Protein AF-D2HBJ6-F1 (afdb_monomer_lite)

Secondary structure (DSSP, 8-state):
-PPPPHHHHHHTTTTSEEEEE-TTS-EEEEEEEEE-TT--EEE-

Foldseek 3Di:
DDDDDPVNVLVVQAQHWDWDADPVGDIDTAGFNDADPVGDTDGD

Organism: Ailuropoda melanoleuca (NCBI:txid9646)

Structure (mmCIF, N/CA/C/O backbone):
data_AF-D2HBJ6-F1
#
_entry.id   AF-D2HBJ6-F1
#
loop_
_atom_site.group_PDB
_atom_site.id
_atom_site.type_symbol
_atom_site.label_atom_id
_atom_site.label_alt_id
_atom_site.label_comp_id
_atom_site.label_asym_id
_atom_site.label_entity_id
_atom_site.label_seq_id
_atom_site.pdbx_PDB_ins_code
_atom_site.Cartn_x
_atom_site.Cartn_y
_atom_site.Cartn_z
_atom_site.occupancy
_atom_site.B_iso_or_equiv
_atom_site.auth_seq_id
_atom_site.auth_comp_id
_atom_site.auth_asym_id
_atom_site.auth_atom_id
_atom_site.pdbx_PDB_model_num
ATOM 1 N N . SER A 1 1 ? 18.760 8.079 15.444 1.00 71.88 1 SER A N 1
ATOM 2 C CA . SER A 1 1 ? 17.462 7.472 15.084 1.00 71.88 1 SER A CA 1
ATOM 3 C C . SER A 1 1 ? 17.710 6.030 14.678 1.00 71.88 1 SER A C 1
ATOM 5 O O . SER A 1 1 ? 18.724 5.762 14.047 1.00 71.88 1 SER A O 1
ATOM 7 N N . LEU A 1 2 ? 16.855 5.091 15.088 1.00 78.19 2 LEU A N 1
ATOM 8 C CA . LEU A 1 2 ? 16.964 3.700 14.635 1.00 78.19 2 LEU A CA 1
ATOM 9 C C . LEU A 1 2 ? 16.508 3.606 13.166 1.00 78.19 2 LEU A C 1
ATOM 11 O O . LEU A 1 2 ? 15.553 4.301 12.805 1.00 78.19 2 LEU A O 1
ATOM 15 N N . PRO A 1 3 ? 17.155 2.792 12.313 1.00 83.56 3 PRO A N 1
ATOM 16 C CA . PRO A 1 3 ? 16.700 2.590 10.943 1.00 83.56 3 PRO A CA 1
ATOM 17 C C . PRO A 1 3 ? 15.330 1.901 10.948 1.00 83.56 3 PRO A C 1
ATOM 19 O O . PRO A 1 3 ? 15.153 0.845 11.557 1.00 83.56 3 PRO A O 1
ATOM 22 N N . LEU A 1 4 ? 14.347 2.508 10.279 1.00 87.00 4 LEU A N 1
ATOM 23 C CA . LEU A 1 4 ? 13.017 1.926 10.134 1.00 87.00 4 LEU A CA 1
ATOM 24 C C . LEU A 1 4 ? 12.983 1.030 8.897 1.00 87.00 4 LEU A C 1
ATOM 26 O O . LEU A 1 4 ? 13.151 1.496 7.771 1.00 87.00 4 LEU A O 1
ATOM 30 N N . ASN A 1 5 ? 12.738 -0.259 9.113 1.00 93.50 5 ASN A N 1
ATOM 31 C CA . ASN A 1 5 ? 12.614 -1.216 8.022 1.00 93.50 5 ASN A CA 1
ATOM 32 C C . ASN A 1 5 ? 11.324 -0.968 7.205 1.00 93.50 5 ASN A C 1
ATOM 34 O O . ASN A 1 5 ? 10.297 -0.598 7.784 1.00 93.50 5 ASN A O 1
ATOM 38 N N . PRO A 1 6 ? 11.316 -1.257 5.887 1.00 93.94 6 PRO A N 1
ATOM 39 C CA . PRO A 1 6 ? 10.152 -1.012 5.028 1.00 93.94 6 PRO A CA 1
ATOM 40 C C . PRO A 1 6 ? 8.871 -1.736 5.465 1.00 93.94 6 PRO A C 1
ATOM 42 O O . PRO A 1 6 ? 7.787 -1.164 5.401 1.00 93.94 6 PRO A O 1
ATOM 45 N N . LYS A 1 7 ? 8.977 -2.981 5.953 1.00 92.00 7 LYS A N 1
ATOM 46 C CA . LYS A 1 7 ? 7.814 -3.760 6.418 1.00 92.00 7 LYS A CA 1
ATOM 47 C C . LYS A 1 7 ? 7.126 -3.114 7.638 1.00 92.00 7 LYS A C 1
ATOM 49 O O . LYS A 1 7 ? 5.937 -2.824 7.544 1.00 92.00 7 LYS A O 1
ATOM 54 N N . PRO A 1 8 ? 7.833 -2.822 8.752 1.00 93.38 8 PRO A N 1
ATOM 55 C CA . PRO A 1 8 ? 7.266 -2.052 9.861 1.00 93.38 8 PRO A CA 1
ATOM 56 C C . PRO A 1 8 ? 6.704 -0.686 9.457 1.00 93.38 8 PRO A C 1
ATOM 58 O O . PRO A 1 8 ? 5.677 -0.281 9.994 1.00 93.38 8 PRO A O 1
ATOM 61 N N . PHE A 1 9 ? 7.341 0.008 8.507 1.00 94.56 9 PHE A N 1
ATOM 62 C CA . PHE A 1 9 ? 6.827 1.276 7.991 1.00 94.56 9 PHE A CA 1
ATOM 63 C C . PHE A 1 9 ? 5.449 1.107 7.339 1.00 94.56 9 PHE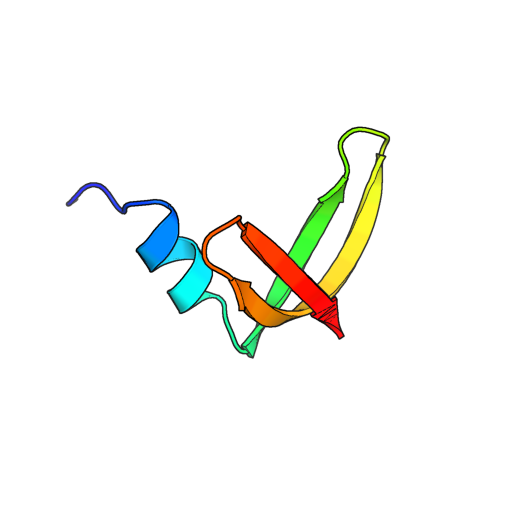 A C 1
ATOM 65 O O . PHE A 1 9 ? 4.506 1.770 7.760 1.00 94.56 9 PHE A O 1
ATOM 72 N N . LEU A 1 10 ? 5.311 0.187 6.377 1.00 94.81 10 LEU A N 1
ATOM 73 C CA . LEU A 1 10 ? 4.045 -0.061 5.675 1.00 94.81 10 LEU A CA 1
ATOM 74 C C . LEU A 1 10 ? 2.939 -0.538 6.624 1.00 94.81 10 LEU A C 1
ATOM 76 O O . LEU A 1 10 ? 1.824 -0.029 6.563 1.00 94.81 10 LEU A O 1
ATOM 80 N N . ASN A 1 11 ? 3.260 -1.436 7.560 1.00 93.12 11 ASN A N 1
ATOM 81 C CA . ASN A 1 11 ? 2.300 -1.896 8.569 1.00 93.12 11 ASN A CA 1
ATOM 82 C C . ASN A 1 11 ? 1.803 -0.749 9.465 1.00 93.12 11 ASN A C 1
ATOM 84 O O . ASN A 1 11 ? 0.654 -0.750 9.896 1.00 93.12 11 ASN A O 1
ATOM 88 N N . GLY A 1 12 ? 2.650 0.251 9.728 1.00 95.31 12 GLY A N 1
ATOM 89 C CA . GLY A 1 12 ? 2.285 1.449 10.484 1.00 95.31 12 GLY A CA 1
ATOM 90 C C . GLY A 1 12 ? 1.425 2.456 9.710 1.00 95.31 12 GLY A C 1
ATOM 91 O O . GLY A 1 12 ? 0.993 3.453 10.303 1.00 95.31 12 GLY A O 1
ATOM 92 N N . LEU A 1 13 ? 1.196 2.236 8.411 1.00 96.94 13 LEU A N 1
ATOM 93 C CA . LEU A 1 13 ? 0.349 3.074 7.559 1.00 96.94 13 LEU A CA 1
ATOM 94 C C . LEU A 1 13 ? -1.079 2.539 7.402 1.00 96.94 13 LEU A C 1
ATOM 96 O O . LEU A 1 13 ? -1.930 3.277 6.913 1.00 96.94 13 LEU A O 1
ATOM 100 N N . THR A 1 14 ? -1.371 1.307 7.825 1.00 96.81 14 THR A N 1
ATOM 101 C CA . THR A 1 14 ? -2.732 0.756 7.775 1.00 96.81 14 THR A CA 1
ATOM 102 C C . THR A 1 14 ? -3.713 1.669 8.521 1.00 96.81 14 THR A C 1
ATOM 104 O O . THR A 1 14 ? -3.453 2.093 9.647 1.00 96.81 14 THR A O 1
ATOM 107 N N . GLY A 1 15 ? -4.829 2.009 7.875 1.00 97.75 15 GLY A N 1
ATOM 108 C CA . GLY A 1 15 ? -5.844 2.946 8.359 1.00 97.75 15 GLY A CA 1
ATOM 109 C C . GLY A 1 15 ? -5.505 4.431 8.172 1.00 97.75 15 GLY A C 1
ATOM 110 O O . GLY A 1 15 ? -6.294 5.282 8.577 1.00 97.75 15 GLY A O 1
ATOM 111 N N . LYS A 1 16 ? -4.358 4.775 7.569 1.00 98.38 16 LYS A N 1
ATOM 112 C CA . LYS A 1 16 ? -3.943 6.168 7.322 1.00 98.38 16 LYS A CA 1
ATOM 113 C C . LYS A 1 16 ? -4.131 6.560 5.853 1.00 98.38 16 LYS A C 1
ATOM 115 O O . LYS A 1 16 ? -4.057 5.691 4.981 1.00 98.38 16 LYS A O 1
ATOM 120 N N . PRO A 1 17 ? -4.342 7.858 5.562 1.00 98.19 17 PRO A N 1
ATOM 121 C CA . PRO A 1 17 ? -4.352 8.347 4.192 1.00 98.19 17 PRO A CA 1
ATOM 122 C C . PRO A 1 17 ? -2.961 8.193 3.565 1.00 98.19 17 PRO A C 1
ATOM 124 O O . PRO A 1 17 ? -1.949 8.568 4.162 1.00 98.19 17 PRO A O 1
ATOM 127 N N . VAL A 1 18 ? -2.919 7.652 2.351 1.00 97.75 18 VAL A N 1
ATOM 128 C CA . VAL A 1 18 ? -1.702 7.413 1.573 1.00 97.75 18 VAL A CA 1
ATOM 129 C C . VAL A 1 18 ? -1.865 7.908 0.137 1.00 97.75 18 VAL A C 1
ATOM 131 O O . VAL A 1 18 ? -2.973 8.056 -0.380 1.00 97.75 18 VAL A O 1
ATOM 134 N N . MET A 1 19 ? -0.731 8.149 -0.517 1.00 97.50 19 MET A N 1
ATOM 135 C CA . MET A 1 19 ? -0.647 8.378 -1.955 1.00 97.50 19 MET A CA 1
ATOM 136 C C . MET A 1 19 ? 0.269 7.313 -2.552 1.00 97.50 19 MET A C 1
ATOM 138 O O . MET A 1 19 ? 1.453 7.261 -2.222 1.00 97.50 19 MET A O 1
ATOM 142 N N . VAL A 1 20 ? -0.277 6.459 -3.415 1.00 96.19 20 VAL A N 1
ATOM 143 C CA . VAL A 1 20 ? 0.463 5.384 -4.084 1.00 96.19 20 VAL A CA 1
ATOM 144 C C . VAL A 1 20 ? 0.650 5.756 -5.544 1.00 96.19 20 VAL A C 1
ATOM 146 O O . VAL A 1 20 ? -0.321 5.927 -6.275 1.00 96.19 20 VAL A O 1
ATOM 149 N N . LYS A 1 21 ? 1.905 5.859 -5.978 1.00 97.31 21 LYS A N 1
ATOM 150 C CA . LYS A 1 21 ? 2.264 6.154 -7.365 1.00 97.31 21 LYS A CA 1
ATOM 151 C C . LYS A 1 21 ? 2.731 4.888 -8.067 1.00 97.31 21 LYS A C 1
ATOM 153 O O . LYS A 1 21 ? 3.724 4.283 -7.665 1.00 97.31 21 LYS A O 1
ATOM 158 N N . LEU A 1 22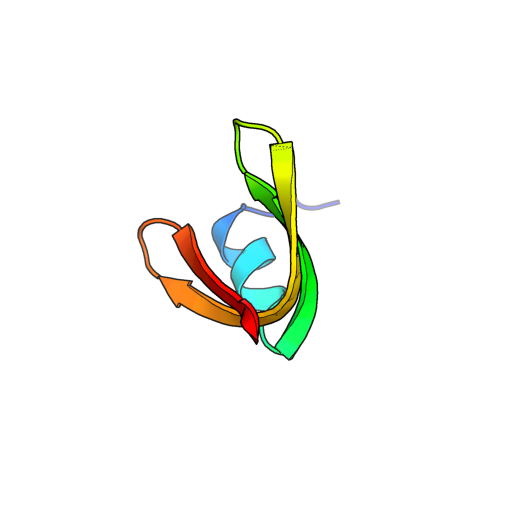 ? 2.035 4.496 -9.129 1.00 95.44 22 LEU A N 1
ATOM 159 C CA . LEU A 1 22 ? 2.474 3.414 -10.001 1.00 95.44 22 LEU A CA 1
ATOM 160 C C . LEU A 1 22 ? 3.646 3.875 -10.871 1.00 95.44 22 LEU A C 1
ATOM 162 O O . LEU A 1 22 ? 3.762 5.050 -11.224 1.00 95.44 22 LEU A O 1
ATOM 166 N N . LYS A 1 23 ? 4.483 2.918 -11.285 1.00 95.06 23 LYS A N 1
ATOM 167 C CA . LYS A 1 23 ? 5.670 3.156 -12.125 1.00 95.06 23 LYS A CA 1
ATOM 168 C C . LYS A 1 23 ? 5.375 4.001 -13.373 1.00 95.06 23 LYS A C 1
ATOM 170 O O . LYS A 1 23 ? 6.222 4.778 -13.795 1.00 95.06 23 LYS A O 1
ATOM 175 N N . TRP A 1 24 ? 4.176 3.860 -13.934 1.00 95.69 24 TRP A N 1
ATOM 176 C CA . TRP A 1 24 ? 3.757 4.518 -15.174 1.00 95.69 24 TRP A CA 1
ATOM 177 C C . TRP A 1 24 ? 2.846 5.734 -14.958 1.00 95.69 24 TRP A C 1
ATOM 179 O O . TRP A 1 24 ? 2.152 6.156 -15.874 1.00 95.69 24 TRP A O 1
ATOM 189 N N . GLY A 1 25 ? 2.853 6.313 -13.755 1.00 93.56 25 GLY A N 1
ATOM 190 C CA . GLY A 1 25 ? 2.305 7.649 -13.511 1.00 93.56 25 GLY A CA 1
ATOM 191 C C . GLY A 1 25 ? 0.862 7.710 -13.017 1.00 93.56 25 GLY A C 1
ATOM 192 O O . GLY A 1 25 ? 0.415 8.795 -12.666 1.00 93.56 25 GLY A O 1
ATOM 193 N N . MET A 1 26 ? 0.148 6.584 -12.924 1.00 96.31 26 MET A N 1
ATOM 194 C CA . MET A 1 26 ? -1.137 6.560 -12.215 1.00 96.31 26 MET A CA 1
ATOM 195 C C . MET A 1 26 ? -0.914 6.748 -10.715 1.00 96.31 26 MET A C 1
ATOM 197 O O . MET A 1 26 ? -0.009 6.142 -10.137 1.00 96.31 26 MET A O 1
ATOM 201 N N . GLU A 1 27 ? -1.760 7.557 -10.088 1.00 97.00 27 GLU A N 1
ATOM 202 C CA . GLU A 1 27 ? -1.710 7.843 -8.658 1.00 97.00 27 GLU A CA 1
ATOM 203 C C . GLU A 1 27 ? -3.043 7.476 -8.005 1.00 97.00 27 GLU A C 1
ATOM 205 O O . GLU A 1 27 ? -4.105 7.892 -8.465 1.00 97.00 27 GLU A O 1
ATOM 210 N N . TYR A 1 28 ? -2.976 6.722 -6.911 1.00 96.00 28 TYR A N 1
ATOM 211 C CA . TYR A 1 28 ? -4.116 6.416 -6.056 1.00 96.00 28 TYR A CA 1
ATOM 212 C C . TYR A 1 28 ? -3.990 7.196 -4.756 1.00 96.00 28 TYR A C 1
ATOM 214 O O . TYR A 1 28 ? -2.944 7.167 -4.104 1.00 96.00 28 TYR A O 1
ATOM 222 N N . LYS A 1 29 ? -5.063 7.886 -4.374 1.00 97.50 29 LYS A N 1
ATOM 223 C CA . LYS A 1 29 ? -5.195 8.551 -3.077 1.00 97.50 29 LYS A CA 1
ATOM 224 C C . LYS A 1 29 ? -6.351 7.902 -2.343 1.00 97.50 29 LYS A C 1
ATOM 226 O O . LYS A 1 29 ? -7.424 7.768 -2.917 1.00 97.50 29 LYS A O 1
ATOM 231 N N . GLY A 1 30 ? -6.115 7.517 -1.101 1.00 97.88 30 GLY A N 1
ATOM 232 C CA . GLY A 1 30 ? -7.106 6.811 -0.304 1.00 97.88 30 GLY A CA 1
ATOM 233 C C . GLY A 1 30 ? -6.526 6.362 1.023 1.00 97.88 30 GLY A C 1
ATOM 234 O O . GLY A 1 30 ? -5.416 6.757 1.388 1.00 97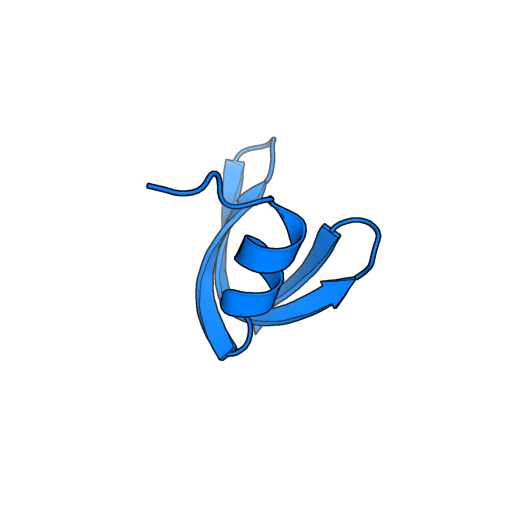.88 30 GLY A O 1
ATOM 235 N N . TYR A 1 31 ? -7.267 5.533 1.743 1.00 98.06 31 TYR A N 1
ATOM 236 C CA . TYR A 1 31 ? -6.791 4.941 2.992 1.00 98.06 31 TYR A CA 1
ATOM 237 C C . TYR A 1 31 ? -6.156 3.581 2.719 1.00 98.06 31 TYR A C 1
ATOM 239 O O . TYR A 1 31 ? -6.703 2.772 1.969 1.00 98.06 31 TYR A O 1
ATOM 247 N N . LEU A 1 32 ? -4.997 3.316 3.327 1.00 98.00 32 LEU A N 1
ATOM 248 C CA . LEU A 1 32 ? -4.368 2.002 3.223 1.00 98.00 32 LEU A CA 1
ATOM 249 C C . LEU A 1 32 ? -5.155 0.994 4.065 1.00 98.00 32 LEU A C 1
ATOM 251 O O . LEU A 1 32 ? -5.176 1.095 5.289 1.00 98.00 32 LEU A O 1
ATOM 255 N N . VAL A 1 33 ? -5.789 0.018 3.424 1.00 97.88 33 VAL A N 1
ATOM 256 C CA . VAL A 1 33 ? -6.619 -0.988 4.104 1.00 97.88 33 VAL A CA 1
ATOM 257 C C . VAL A 1 33 ? -5.779 -2.176 4.561 1.00 97.88 33 VAL A C 1
ATOM 259 O O . VAL A 1 33 ? -5.924 -2.645 5.687 1.00 97.88 33 VAL A O 1
ATOM 262 N N . SER A 1 34 ? -4.895 -2.675 3.697 1.00 96.88 34 SER A N 1
ATOM 263 C CA . SER A 1 34 ? -4.053 -3.835 3.990 1.00 96.88 34 SER A CA 1
ATOM 264 C C . SER A 1 34 ? -2.814 -3.880 3.090 1.00 96.88 34 SER A C 1
ATOM 266 O O . SER A 1 34 ? -2.788 -3.273 2.014 1.00 96.88 34 SER A O 1
ATOM 268 N N . VAL A 1 35 ? -1.782 -4.594 3.554 1.00 96.56 35 VAL A N 1
ATOM 269 C CA . VAL A 1 35 ? -0.556 -4.910 2.806 1.00 96.56 35 VAL A CA 1
ATOM 270 C C . VAL A 1 35 ? -0.185 -6.368 3.065 1.00 96.56 35 VAL A C 1
ATOM 272 O O . VAL A 1 35 ? -0.304 -6.835 4.199 1.00 96.56 35 VAL A O 1
ATOM 275 N N . ASP A 1 36 ? 0.277 -7.086 2.041 1.00 94.88 36 ASP A N 1
ATOM 276 C CA . ASP A 1 36 ? 0.740 -8.473 2.173 1.00 94.88 36 ASP A CA 1
ATOM 277 C C . ASP A 1 36 ? 2.279 -8.616 2.176 1.00 94.88 36 ASP A C 1
ATOM 279 O O . ASP A 1 36 ? 3.039 -7.645 2.115 1.00 94.88 36 ASP A O 1
ATOM 283 N N . GLY A 1 37 ? 2.769 -9.860 2.250 1.00 94.06 37 GLY A N 1
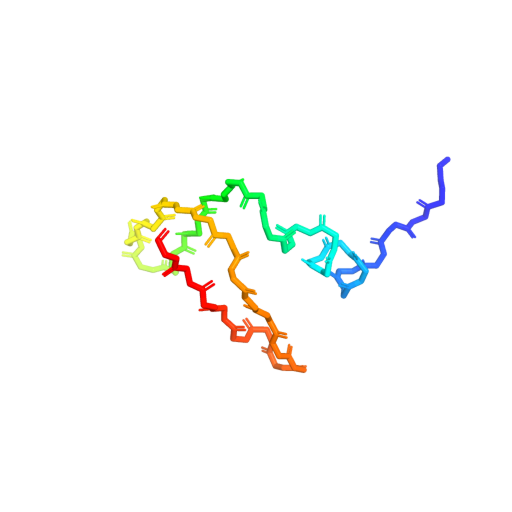ATOM 284 C CA . GLY A 1 37 ? 4.204 -10.170 2.276 1.00 94.06 37 GLY A CA 1
ATOM 285 C C . GLY A 1 37 ? 4.982 -9.791 1.006 1.00 94.06 37 GLY A C 1
ATOM 286 O O . GLY A 1 37 ? 6.213 -9.734 1.066 1.00 94.06 3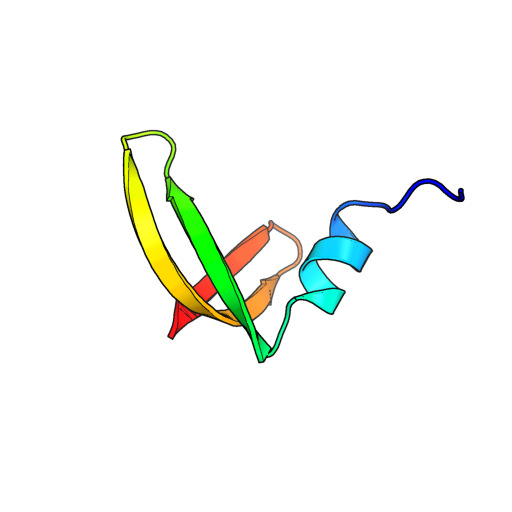7 GLY A O 1
ATOM 287 N N . TYR A 1 38 ? 4.281 -9.505 -0.095 1.00 95.44 38 TYR A N 1
ATOM 288 C CA . TYR A 1 38 ? 4.825 -9.092 -1.391 1.00 95.44 38 TYR A CA 1
ATOM 289 C C . TYR A 1 38 ? 4.660 -7.591 -1.653 1.00 95.44 38 TYR A C 1
ATOM 291 O O . TYR A 1 38 ? 5.055 -7.116 -2.714 1.00 95.44 38 TYR A O 1
ATOM 299 N N . MET A 1 39 ? 4.135 -6.840 -0.679 1.00 94.31 39 MET A N 1
ATOM 300 C CA . MET A 1 39 ? 3.819 -5.415 -0.797 1.00 94.31 39 MET A CA 1
ATOM 301 C C . MET A 1 39 ? 2.687 -5.109 -1.790 1.00 94.31 39 MET A C 1
ATOM 303 O O . MET A 1 39 ? 2.614 -3.988 -2.296 1.00 94.31 39 MET A O 1
ATOM 307 N N . ASN A 1 40 ? 1.775 -6.056 -2.042 1.00 95.44 40 ASN A N 1
ATOM 308 C CA . ASN A 1 40 ? 0.496 -5.704 -2.659 1.00 95.44 40 ASN A CA 1
ATOM 309 C C . ASN A 1 40 ? -0.294 -4.833 -1.679 1.00 95.44 40 ASN A C 1
ATOM 311 O O . ASN A 1 40 ? -0.299 -5.108 -0.479 1.00 95.44 40 ASN A O 1
ATOM 315 N N . MET A 1 41 ? -0.942 -3.780 -2.179 1.00 96.12 41 MET A N 1
ATOM 316 C CA . MET A 1 41 ? -1.618 -2.776 -1.354 1.00 96.12 41 MET A CA 1
ATOM 317 C C . MET A 1 41 ? -3.095 -2.696 -1.720 1.00 96.12 41 MET A C 1
ATOM 319 O O . MET A 1 41 ? -3.437 -2.542 -2.892 1.00 96.12 41 MET A O 1
ATOM 323 N N . GLN A 1 42 ? -3.961 -2.734 -0.712 1.00 97.00 42 GLN A N 1
ATOM 324 C CA . GLN A 1 42 ? -5.376 -2.419 -0.869 1.00 97.00 42 GLN A CA 1
ATOM 325 C C . GLN A 1 42 ? -5.621 -0.968 -0.448 1.00 97.00 42 GLN A C 1
ATOM 327 O O . GLN A 1 42 ? -5.314 -0.590 0.683 1.00 97.00 42 GLN A O 1
ATOM 332 N N . VAL A 1 43 ? -6.189 -0.165 -1.349 1.00 97.06 43 VAL A N 1
ATOM 333 C CA . VAL A 1 43 ? -6.506 1.252 -1.118 1.00 97.06 43 VAL A CA 1
ATOM 334 C C . VAL A 1 43 ? -8.002 1.466 -1.343 1.00 97.06 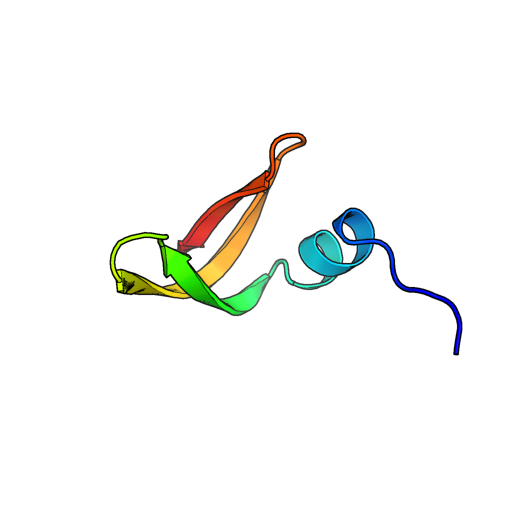43 VAL A C 1
ATOM 336 O O . VAL A 1 43 ? -8.525 1.007 -2.358 1.00 97.06 43 VAL A O 1
ATOM 339 N N . SER A 1 44 ? -8.672 2.124 -0.389 1.00 94.44 44 SER A N 1
ATOM 340 C CA . SER A 1 44 ? -10.084 2.540 -0.475 1.00 94.44 44 SER A CA 1
ATOM 341 C C . SER A 1 44 ? -10.227 4.011 -0.825 1.00 94.44 44 SER A C 1
ATOM 343 O O . SER A 1 44 ? -9.496 4.803 -0.176 1.00 94.44 44 SER A O 1
#

pLDDT: mean 94.51, std 5.1, range [71.88, 98.38]

InterPro domains:
  IPR001163 Sm domain, eukaryotic/archaea-type [PF01423] (9-42)
  IPR010920 LSM domain superfamily [SSF50182] (5-43)
  IPR016487 Sm-like protein Lsm6/SmF [PTHR11021] (2-43)
  IPR047575 Sm domain [PS52002] (5-44)

Sequence (44 aa):
SLPLNPKPFLNGLTGKPVMVKLKWGMEYKGYLVSVDGYMNMQVS

Radius of gyration: 11.19 Å; chains: 1; bounding box: 28×19×30 Å